Protein AF-A0A519RPZ6-F1 (afdb_monomer_lite)

Radius of gyration: 22.79 Å; chains: 1; bounding box: 56×34×61 Å

Foldseek 3Di:
DPDDVQDDDDDDDPVFADPLLVVVVCPDPVNVVQQQVQFDDDPDTGHDPVSNVPDDDDGDGPVVSVVVSVVVVVVVVVVVVVVVVVVVVVVVVVVVVVCVVVVVDDDD

Structure (mmCIF, N/CA/C/O backbone):
data_AF-A0A519RPZ6-F1
#
_entry.id   AF-A0A519RPZ6-F1
#
loop_
_atom_site.group_PDB
_atom_site.id
_atom_site.type_symbol
_atom_site.label_atom_id
_atom_site.label_alt_id
_atom_site.label_comp_id
_atom_site.label_asym_id
_atom_site.label_entity_id
_atom_site.label_seq_id
_atom_site.pdbx_PDB_ins_code
_atom_site.Cartn_x
_atom_site.Cartn_y
_atom_site.Cartn_z
_atom_site.occupancy
_atom_site.B_iso_or_equiv
_atom_site.auth_seq_id
_atom_site.auth_comp_id
_atom_site.auth_asym_id
_atom_site.auth_atom_id
_atom_site.pdbx_PDB_model_num
ATOM 1 N N . VAL A 1 1 ? 9.436 26.080 -0.755 1.00 32.38 1 VAL A N 1
ATOM 2 C CA . VAL A 1 1 ? 9.896 25.010 -1.672 1.00 32.38 1 VAL A CA 1
ATOM 3 C C . VAL A 1 1 ? 10.515 23.915 -0.816 1.00 32.38 1 VAL A C 1
ATOM 5 O O . VAL A 1 1 ? 11.570 24.149 -0.251 1.00 32.38 1 VAL A O 1
ATOM 8 N N . ILE A 1 2 ? 9.833 22.782 -0.614 1.00 32.16 2 ILE A N 1
ATOM 9 C CA . ILE A 1 2 ? 10.407 21.646 0.128 1.00 32.16 2 ILE A CA 1
ATOM 10 C C . ILE A 1 2 ? 11.117 20.765 -0.899 1.00 32.16 2 ILE A C 1
ATOM 12 O O . ILE A 1 2 ? 10.507 19.901 -1.520 1.00 32.16 2 ILE A O 1
ATOM 16 N N . THR A 1 3 ? 12.395 21.031 -1.148 1.00 37.97 3 THR A N 1
ATOM 17 C CA . THR A 1 3 ? 13.257 20.124 -1.914 1.00 37.97 3 THR A CA 1
ATOM 18 C C . THR A 1 3 ? 13.936 19.189 -0.926 1.00 37.97 3 THR A C 1
ATOM 20 O O . THR A 1 3 ? 14.987 19.523 -0.385 1.00 37.97 3 THR A O 1
ATOM 23 N N . SER A 1 4 ? 13.327 18.035 -0.652 1.00 60.56 4 SER A N 1
ATOM 24 C CA . SER A 1 4 ? 14.057 16.953 0.012 1.00 60.56 4 SER A CA 1
ATOM 25 C C . SER A 1 4 ? 14.900 16.230 -1.034 1.00 60.56 4 SER A C 1
ATOM 27 O O . SER A 1 4 ? 14.367 15.737 -2.028 1.00 60.56 4 SER A O 1
ATOM 29 N N . VAL A 1 5 ? 16.217 16.198 -0.826 1.00 68.81 5 VAL A N 1
ATOM 30 C CA . VAL A 1 5 ? 17.180 15.511 -1.707 1.00 68.81 5 VAL A CA 1
ATOM 31 C C . VAL A 1 5 ? 16.984 13.990 -1.659 1.00 68.81 5 VAL A C 1
ATOM 33 O O . VAL A 1 5 ? 17.277 13.296 -2.629 1.00 68.81 5 VAL A O 1
ATOM 36 N N . ASP A 1 6 ? 16.424 13.491 -0.556 1.00 78.75 6 ASP A N 1
ATOM 37 C CA . ASP A 1 6 ? 16.265 12.066 -0.269 1.00 78.75 6 ASP A CA 1
ATOM 38 C C . ASP A 1 6 ? 14.839 11.547 -0.573 1.00 78.75 6 ASP A C 1
ATOM 40 O O . ASP A 1 6 ? 14.508 10.409 -0.252 1.00 78.75 6 ASP A O 1
ATOM 44 N N . VAL A 1 7 ? 13.981 12.353 -1.218 1.00 82.44 7 VAL A N 1
ATOM 45 C CA . VAL A 1 7 ? 12.628 11.937 -1.632 1.00 82.44 7 VAL A CA 1
ATOM 46 C C . VAL A 1 7 ? 12.544 11.836 -3.149 1.00 82.44 7 VAL A C 1
ATOM 48 O O . VAL A 1 7 ? 12.773 12.802 -3.875 1.00 82.44 7 VAL A O 1
ATOM 51 N N . THR A 1 8 ? 12.146 10.663 -3.642 1.00 83.44 8 THR A N 1
ATOM 52 C CA . THR A 1 8 ? 11.842 10.448 -5.060 1.00 83.44 8 THR A CA 1
ATOM 53 C C . THR A 1 8 ? 10.352 10.193 -5.239 1.00 83.44 8 THR A C 1
ATOM 55 O O . THR A 1 8 ? 9.799 9.272 -4.650 1.00 83.44 8 THR A O 1
ATOM 58 N N . ILE A 1 9 ? 9.704 10.993 -6.088 1.00 86.38 9 ILE A N 1
ATOM 59 C CA . ILE A 1 9 ? 8.302 10.792 -6.467 1.00 86.38 9 ILE A CA 1
ATOM 60 C C . ILE A 1 9 ? 8.259 9.914 -7.716 1.00 86.38 9 ILE A C 1
ATOM 62 O O . ILE A 1 9 ? 8.724 10.326 -8.783 1.00 86.38 9 ILE A O 1
ATOM 66 N N . PHE A 1 10 ? 7.669 8.727 -7.594 1.00 86.06 10 PHE A N 1
ATOM 67 C CA . PHE A 1 10 ? 7.394 7.855 -8.730 1.00 86.06 10 PHE A CA 1
ATOM 68 C C . PHE A 1 10 ? 6.068 8.256 -9.391 1.00 86.06 10 PHE A C 1
ATOM 70 O O . PHE A 1 10 ? 5.042 8.376 -8.723 1.00 86.06 10 PHE A O 1
ATOM 77 N N . ARG A 1 11 ? 6.082 8.502 -10.706 1.00 88.44 11 ARG A N 1
ATOM 78 C CA . ARG A 1 11 ? 4.888 8.869 -11.488 1.00 88.44 11 ARG A CA 1
ATOM 79 C C . ARG A 1 11 ? 4.669 7.839 -12.596 1.00 88.44 11 ARG A C 1
ATOM 81 O O . ARG A 1 11 ? 5.186 8.033 -13.696 1.00 88.44 11 ARG A O 1
ATOM 88 N N . PRO A 1 12 ? 3.952 6.739 -12.315 1.00 88.50 12 PRO A N 1
ATOM 89 C CA . PRO A 1 12 ? 3.670 5.734 -13.323 1.00 88.50 12 PRO A CA 1
ATOM 90 C C . PRO A 1 12 ? 2.640 6.234 -14.335 1.00 88.50 12 PRO A C 1
ATOM 92 O O . PRO A 1 12 ? 1.794 7.085 -14.039 1.00 88.50 12 PRO A O 1
ATOM 95 N N . ARG A 1 13 ? 2.687 5.623 -15.516 1.00 89.94 13 ARG A N 1
ATOM 96 C CA . ARG A 1 13 ? 1.623 5.674 -16.513 1.00 89.94 13 ARG A CA 1
ATOM 97 C C . ARG A 1 13 ? 0.391 4.926 -15.996 1.00 89.94 13 ARG A C 1
ATOM 99 O O . ARG A 1 13 ? 0.470 3.735 -15.707 1.00 89.94 13 ARG A O 1
ATOM 106 N N . THR A 1 14 ? -0.729 5.631 -15.866 1.00 87.88 14 THR A N 1
ATOM 107 C CA . THR A 1 14 ? -1.969 5.106 -15.261 1.00 87.88 14 THR A CA 1
ATOM 108 C C . THR A 1 14 ? -2.697 4.093 -16.137 1.00 87.88 14 THR A C 1
ATOM 110 O O . THR A 1 14 ? -3.573 3.395 -15.651 1.00 87.88 14 THR A O 1
ATOM 113 N N . ASP A 1 15 ? -2.354 4.018 -17.421 1.00 89.75 15 ASP A N 1
ATOM 114 C CA . ASP A 1 15 ? -2.883 3.026 -18.356 1.00 89.75 15 ASP A CA 1
ATOM 115 C C . ASP A 1 15 ? -2.250 1.637 -18.184 1.00 89.75 15 ASP A C 1
ATOM 117 O O . ASP A 1 15 ? -2.828 0.643 -18.612 1.00 89.75 15 ASP A O 1
ATOM 121 N N . VAL A 1 16 ? -1.079 1.562 -17.545 1.00 91.69 16 VAL A N 1
ATOM 122 C CA . VAL A 1 16 ? -0.307 0.317 -17.395 1.00 91.69 16 VAL A CA 1
ATOM 123 C C . VAL A 1 16 ? -0.216 -0.129 -15.935 1.00 91.69 16 VAL A C 1
ATOM 125 O O . VAL A 1 16 ? -0.059 -1.319 -15.663 1.00 91.69 16 VAL A O 1
ATOM 128 N N . VAL A 1 17 ? -0.292 0.815 -14.991 1.00 94.19 17 VAL A N 1
ATOM 129 C CA . VAL A 1 17 ? -0.018 0.543 -13.580 1.00 94.19 17 VAL A CA 1
ATOM 130 C C . VAL A 1 17 ? -1.047 1.182 -12.655 1.00 94.19 17 VAL A C 1
ATOM 132 O O . VAL A 1 17 ? -1.269 2.396 -12.711 1.00 94.19 17 VAL A O 1
ATOM 135 N N . ASP A 1 18 ? -1.590 0.383 -11.738 1.00 94.50 18 ASP A N 1
ATOM 136 C CA . ASP A 1 18 ? -2.362 0.876 -10.599 1.00 94.50 18 ASP A CA 1
ATOM 137 C C . ASP A 1 18 ? -1.412 1.411 -9.504 1.00 94.50 18 ASP A C 1
ATOM 139 O O . ASP A 1 18 ? -0.418 0.790 -9.114 1.00 94.50 18 ASP A O 1
ATOM 143 N N . ARG A 1 19 ? -1.700 2.618 -9.004 1.00 93.00 19 ARG A N 1
ATOM 144 C CA . ARG A 1 19 ? -0.858 3.299 -8.004 1.00 93.00 19 ARG A CA 1
ATOM 145 C C . ARG A 1 19 ? -0.932 2.650 -6.623 1.00 93.00 19 ARG A C 1
ATOM 147 O O . ARG A 1 19 ? 0.070 2.645 -5.913 1.00 93.00 19 ARG A O 1
ATOM 154 N N . ARG A 1 20 ? -2.099 2.133 -6.240 1.00 94.62 20 ARG A N 1
ATOM 155 C CA . ARG A 1 20 ? -2.315 1.422 -4.975 1.00 94.62 20 ARG A CA 1
ATOM 156 C C . ARG A 1 20 ? -1.534 0.116 -4.995 1.00 94.62 20 ARG A C 1
ATOM 158 O O . ARG A 1 20 ? -0.820 -0.163 -4.040 1.00 94.62 20 ARG A O 1
ATOM 165 N N . PHE A 1 21 ? -1.554 -0.602 -6.120 1.00 95.38 21 PHE A N 1
ATOM 166 C CA . PHE A 1 21 ? -0.727 -1.795 -6.302 1.00 95.38 21 PHE A CA 1
ATOM 167 C C . PHE A 1 21 ? 0.767 -1.496 -6.092 1.00 95.38 21 PHE A C 1
ATOM 169 O O . PHE A 1 21 ? 1.432 -2.187 -5.324 1.00 95.38 21 PHE A O 1
ATOM 176 N N . LEU A 1 22 ? 1.302 -0.429 -6.698 1.00 93.25 22 LEU A N 1
ATOM 177 C CA . LEU A 1 22 ? 2.702 -0.050 -6.468 1.00 93.25 22 LEU A CA 1
ATOM 178 C C . LEU A 1 22 ? 3.000 0.330 -5.021 1.00 93.25 22 LEU A C 1
ATOM 180 O O . LEU A 1 22 ? 4.061 -0.030 -4.519 1.00 93.25 22 LEU A O 1
ATOM 184 N N . ASN A 1 23 ? 2.092 1.041 -4.351 1.00 93.06 23 ASN A N 1
ATOM 185 C CA . ASN A 1 23 ? 2.261 1.353 -2.933 1.00 93.06 23 ASN A CA 1
ATOM 186 C C . ASN A 1 23 ? 2.346 0.074 -2.092 1.00 93.06 23 ASN A C 1
ATOM 188 O O . ASN A 1 23 ? 3.212 -0.022 -1.221 1.00 93.06 23 ASN A O 1
ATOM 192 N N . GLN A 1 24 ? 1.513 -0.926 -2.392 1.00 94.06 24 GLN A N 1
ATOM 193 C CA . GLN A 1 24 ? 1.571 -2.234 -1.741 1.00 94.06 24 GLN A CA 1
ATOM 194 C C . GLN A 1 24 ? 2.914 -2.928 -2.017 1.00 94.06 24 GLN A C 1
ATOM 196 O O . GLN A 1 24 ? 3.596 -3.342 -1.081 1.00 94.06 24 GLN A O 1
ATOM 201 N N . VAL A 1 25 ? 3.377 -2.959 -3.274 1.00 93.69 25 VAL A N 1
ATOM 202 C CA . VAL A 1 25 ? 4.695 -3.516 -3.640 1.00 93.69 25 VAL A CA 1
ATOM 203 C C . VAL A 1 25 ? 5.833 -2.821 -2.889 1.00 93.69 25 VAL A C 1
ATOM 205 O O . VAL A 1 25 ? 6.699 -3.495 -2.330 1.00 93.69 25 VAL A O 1
ATOM 208 N N . PHE A 1 26 ? 5.827 -1.489 -2.831 1.00 92.75 26 PHE A N 1
ATOM 209 C CA . PHE A 1 26 ? 6.850 -0.708 -2.132 1.00 92.75 26 PHE A CA 1
ATOM 210 C C . PHE A 1 26 ? 6.823 -0.882 -0.616 1.00 92.75 26 PHE A C 1
ATOM 212 O O . PHE A 1 26 ? 7.814 -0.582 0.045 1.00 92.75 26 PHE A O 1
ATOM 219 N N . SER A 1 27 ? 5.720 -1.393 -0.077 1.00 92.44 27 SER A N 1
ATOM 220 C CA . SER A 1 27 ? 5.573 -1.7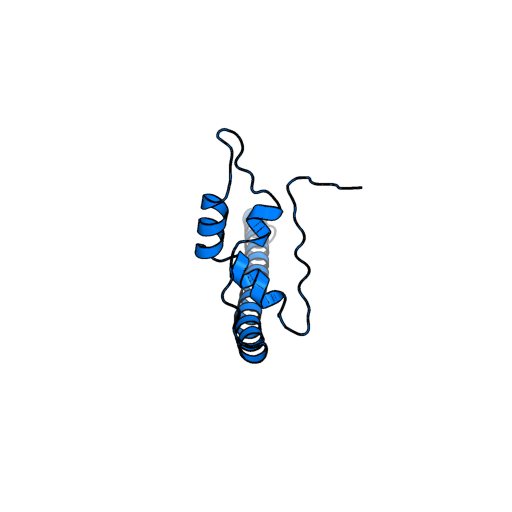12 1.341 1.00 92.44 27 SER A CA 1
ATOM 221 C C . SER A 1 27 ? 6.044 -3.134 1.672 1.00 92.44 27 SER A C 1
ATOM 223 O O . SER A 1 27 ? 6.146 -3.495 2.843 1.00 92.44 27 SER A O 1
ATOM 225 N N . THR A 1 28 ? 6.378 -3.956 0.669 1.00 93.81 28 THR A N 1
ATOM 226 C CA . THR A 1 28 ? 6.867 -5.321 0.899 1.00 93.81 28 THR A CA 1
ATOM 227 C C . THR A 1 28 ? 8.312 -5.348 1.390 1.00 93.81 28 THR A C 1
ATOM 229 O O . THR A 1 28 ? 9.175 -4.604 0.922 1.00 93.81 28 THR A O 1
ATOM 232 N N . ASN A 1 29 ? 8.624 -6.302 2.271 1.00 94.81 29 ASN A N 1
ATOM 233 C CA . ASN A 1 29 ? 9.994 -6.509 2.745 1.00 94.81 29 ASN A CA 1
ATOM 234 C C . ASN A 1 29 ? 10.969 -6.832 1.599 1.00 94.81 29 ASN A C 1
ATOM 236 O O . ASN A 1 29 ? 12.107 -6.373 1.608 1.00 94.81 29 ASN A O 1
ATOM 240 N N . SER A 1 30 ? 10.515 -7.577 0.583 1.00 92.94 30 SER A N 1
ATOM 241 C CA . SER A 1 30 ? 11.337 -7.887 -0.592 1.00 92.94 30 SER A CA 1
ATOM 242 C C . SER A 1 30 ? 11.803 -6.618 -1.302 1.00 92.94 30 SER A C 1
ATOM 244 O O . SER A 1 30 ? 12.978 -6.516 -1.642 1.00 92.94 30 SER A O 1
ATOM 246 N N . TRP A 1 31 ? 10.910 -5.643 -1.495 1.00 93.19 31 TRP A N 1
ATOM 247 C CA . TRP A 1 31 ? 11.272 -4.364 -2.096 1.00 93.19 31 TRP A CA 1
ATOM 248 C C . TRP A 1 31 ? 12.326 -3.627 -1.263 1.00 93.19 31 TRP A C 1
ATOM 250 O O . TRP A 1 31 ? 13.350 -3.201 -1.800 1.00 93.19 31 TRP A O 1
ATOM 260 N N . PHE A 1 32 ? 12.119 -3.525 0.054 1.00 91.94 32 PHE A N 1
ATOM 261 C CA . PHE A 1 32 ? 13.068 -2.855 0.946 1.00 91.94 32 PHE A CA 1
ATOM 262 C C . PHE A 1 32 ? 14.452 -3.508 0.940 1.00 91.94 32 PHE A C 1
ATOM 264 O O . PHE A 1 32 ? 15.457 -2.795 0.913 1.00 91.94 32 PHE A O 1
ATOM 271 N N . LEU A 1 33 ? 14.519 -4.841 0.926 1.00 92.56 33 LEU A N 1
ATOM 272 C CA . LEU A 1 33 ? 15.785 -5.569 0.845 1.00 92.56 33 LEU A CA 1
ATOM 273 C C . LEU A 1 33 ? 16.521 -5.258 -0.462 1.00 92.56 33 LEU A C 1
ATOM 275 O O . LEU A 1 33 ? 17.678 -4.842 -0.416 1.00 92.56 33 LEU A O 1
ATOM 279 N N . THR A 1 34 ? 15.836 -5.343 -1.605 1.00 91.81 34 THR A N 1
ATOM 280 C CA . THR A 1 34 ? 16.431 -5.033 -2.915 1.00 91.81 34 THR A CA 1
ATOM 281 C C . THR A 1 34 ? 16.918 -3.584 -3.007 1.00 91.81 34 THR A C 1
ATOM 283 O O . THR A 1 34 ? 17.998 -3.319 -3.532 1.00 91.81 34 THR A O 1
ATOM 286 N N . VAL A 1 35 ? 16.156 -2.621 -2.477 1.00 91.38 35 VAL A N 1
ATOM 287 C CA . VAL A 1 35 ? 16.583 -1.212 -2.447 1.00 91.38 35 VAL A CA 1
ATOM 288 C C . VAL A 1 35 ? 17.812 -1.031 -1.553 1.00 91.38 35 VAL A C 1
ATOM 290 O O . VAL A 1 35 ? 18.749 -0.337 -1.942 1.00 91.38 35 VAL A O 1
ATOM 293 N N . ASN A 1 36 ? 17.837 -1.664 -0.379 1.00 91.00 36 ASN A N 1
ATOM 294 C CA . ASN A 1 36 ? 18.933 -1.542 0.584 1.00 91.00 36 ASN A CA 1
ATOM 295 C C . ASN A 1 36 ? 20.248 -2.165 0.083 1.00 91.00 36 ASN A C 1
ATOM 297 O O . ASN A 1 36 ? 21.314 -1.651 0.415 1.00 91.00 36 ASN A O 1
ATOM 301 N N . GLU A 1 37 ? 20.189 -3.215 -0.739 1.00 90.44 37 GLU A N 1
ATOM 302 C CA . GLU A 1 37 ? 21.360 -3.781 -1.432 1.00 90.44 37 GLU A CA 1
ATOM 303 C C . GLU A 1 37 ? 21.961 -2.812 -2.461 1.00 90.44 37 GLU A C 1
ATOM 305 O O . GLU A 1 37 ? 23.168 -2.803 -2.690 1.00 90.44 37 GLU A O 1
ATOM 310 N N . MET A 1 38 ? 21.123 -1.961 -3.054 1.00 88.00 38 MET A N 1
ATOM 311 C CA . MET A 1 38 ? 21.517 -0.975 -4.065 1.00 88.00 38 MET A CA 1
ATOM 312 C C . MET A 1 38 ? 21.897 0.387 -3.460 1.00 88.00 38 MET A C 1
ATOM 314 O O . MET A 1 38 ? 22.295 1.305 -4.189 1.00 88.00 38 MET A O 1
ATOM 318 N N . CYS A 1 39 ? 21.772 0.542 -2.139 1.00 90.00 39 CYS A N 1
ATOM 319 C CA . CYS A 1 39 ? 22.213 1.727 -1.416 1.00 90.00 39 CYS A CA 1
ATOM 320 C C . CYS A 1 39 ? 23.742 1.758 -1.290 1.00 90.00 39 CYS A C 1
ATOM 322 O O . CYS A 1 39 ? 24.377 0.774 -0.923 1.00 90.00 39 CYS A O 1
ATOM 324 N N . GLY A 1 40 ? 24.330 2.930 -1.522 1.00 84.31 40 GLY A N 1
ATOM 325 C CA . GLY A 1 40 ? 25.743 3.201 -1.264 1.00 84.31 40 GLY A CA 1
ATOM 326 C C . GLY A 1 40 ? 25.947 4.054 -0.011 1.00 84.31 40 GLY A C 1
ATOM 327 O O . GLY A 1 40 ? 25.026 4.729 0.451 1.00 84.31 40 GLY A O 1
ATOM 328 N N . GLY A 1 41 ? 27.177 4.065 0.503 1.00 82.19 41 GLY A N 1
ATOM 329 C CA . GLY A 1 41 ? 27.582 4.862 1.665 1.00 82.19 41 GLY A CA 1
ATOM 330 C C . GLY A 1 41 ? 27.661 4.053 2.962 1.00 82.19 41 GLY A C 1
ATOM 331 O O . GLY A 1 41 ? 26.915 3.101 3.171 1.00 82.19 41 GLY A O 1
ATOM 332 N N . THR A 1 42 ? 28.599 4.432 3.832 1.00 74.81 42 THR A N 1
ATOM 333 C CA . THR A 1 42 ? 28.879 3.746 5.104 1.00 74.81 42 THR A CA 1
ATOM 334 C C . THR A 1 42 ? 28.112 4.373 6.269 1.00 74.81 42 THR A C 1
ATOM 336 O O . THR A 1 42 ? 27.398 3.672 6.976 1.00 74.81 42 THR A O 1
ATOM 339 N N . THR A 1 43 ? 28.208 5.695 6.442 1.00 81.00 43 THR A N 1
ATOM 340 C CA . THR A 1 43 ? 27.542 6.434 7.535 1.00 81.00 43 THR A CA 1
ATOM 341 C C . THR A 1 43 ? 26.090 6.792 7.211 1.00 81.00 43 THR A C 1
ATOM 343 O O . THR A 1 43 ? 25.216 6.666 8.061 1.00 81.00 43 THR A O 1
ATOM 346 N N . HIS A 1 44 ? 25.813 7.201 5.969 1.00 78.62 44 HIS A N 1
ATOM 347 C CA . HIS A 1 44 ? 24.461 7.485 5.482 1.00 78.62 44 HIS A CA 1
ATOM 348 C C . HIS A 1 44 ? 24.208 6.691 4.206 1.00 78.62 44 HIS A C 1
ATOM 350 O O . HIS A 1 44 ? 24.725 7.039 3.143 1.00 78.62 44 HIS A O 1
ATOM 356 N N . LYS A 1 45 ? 23.413 5.625 4.319 1.00 85.12 45 LYS A N 1
ATOM 357 C CA . LYS A 1 45 ? 22.988 4.835 3.164 1.00 85.12 45 LYS A CA 1
ATOM 358 C C . LYS A 1 45 ? 22.044 5.656 2.292 1.00 85.12 45 LYS A C 1
ATOM 360 O O . LYS A 1 45 ? 21.007 6.113 2.766 1.00 85.12 45 LYS A O 1
ATOM 365 N N . ARG A 1 46 ? 22.397 5.827 1.019 1.00 87.94 46 ARG A N 1
ATOM 366 C CA . ARG A 1 46 ? 21.580 6.521 0.016 1.00 87.94 46 A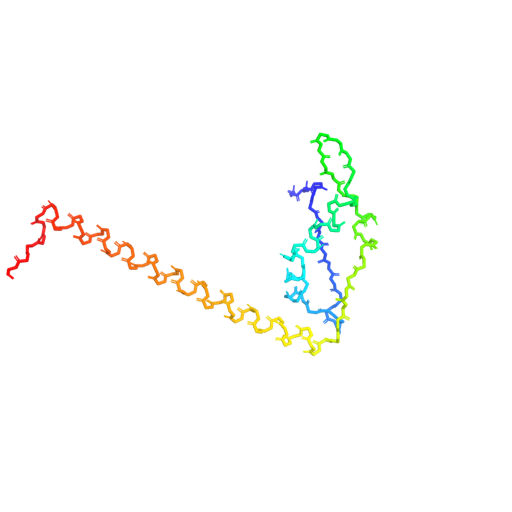RG A CA 1
ATOM 367 C C . ARG A 1 46 ? 21.534 5.730 -1.282 1.00 87.94 46 ARG A C 1
ATOM 369 O O . ARG A 1 46 ? 22.536 5.153 -1.701 1.00 87.94 46 ARG A O 1
ATOM 376 N N . ILE A 1 47 ? 20.392 5.772 -1.958 1.00 88.88 47 ILE A N 1
ATOM 377 C CA . ILE A 1 47 ? 20.239 5.253 -3.317 1.00 88.88 47 ILE A CA 1
ATOM 378 C C . ILE A 1 47 ? 20.147 6.415 -4.307 1.00 88.88 47 ILE A C 1
ATOM 380 O O . ILE A 1 47 ? 19.424 7.386 -4.093 1.00 88.88 47 ILE A O 1
ATOM 384 N N . SER A 1 48 ? 20.896 6.336 -5.408 1.00 88.19 48 SER A N 1
ATOM 385 C CA . SER A 1 48 ? 20.782 7.325 -6.484 1.00 88.19 48 SER A CA 1
ATOM 386 C C . SER A 1 48 ? 19.510 7.087 -7.302 1.00 88.19 48 SER A C 1
ATOM 388 O O . SER A 1 48 ? 19.084 5.947 -7.486 1.00 88.19 48 SER A O 1
ATOM 390 N N . ARG A 1 49 ? 18.938 8.147 -7.887 1.00 86.56 49 ARG A N 1
ATOM 391 C CA . ARG A 1 49 ? 17.759 8.032 -8.770 1.00 86.56 49 ARG A CA 1
ATOM 392 C C . ARG A 1 49 ? 17.984 7.060 -9.934 1.00 86.56 49 ARG A C 1
ATOM 394 O O . ARG A 1 49 ? 17.069 6.335 -10.311 1.00 86.56 49 ARG A O 1
ATOM 401 N N . GLY A 1 50 ? 19.202 7.027 -10.479 1.00 87.56 50 GLY A N 1
ATOM 402 C CA . GLY A 1 50 ? 19.575 6.108 -11.556 1.00 87.56 50 GLY A CA 1
ATOM 403 C C . GLY A 1 50 ? 19.638 4.648 -11.103 1.00 87.56 50 GLY A C 1
ATOM 404 O O . GLY A 1 50 ? 19.214 3.770 -11.843 1.00 87.56 50 GLY A O 1
ATOM 405 N N . ALA A 1 51 ? 20.127 4.378 -9.888 1.00 88.94 51 ALA A N 1
ATOM 406 C CA . ALA A 1 51 ? 20.111 3.029 -9.323 1.00 88.94 51 ALA A CA 1
ATOM 407 C C . ALA A 1 51 ? 18.683 2.575 -8.991 1.00 88.94 51 ALA A C 1
ATOM 409 O O . ALA A 1 51 ? 18.301 1.475 -9.381 1.00 88.94 51 ALA A O 1
ATOM 410 N N . LEU A 1 52 ? 17.884 3.446 -8.367 1.00 89.69 52 LEU A N 1
ATOM 411 C CA . LEU A 1 52 ? 16.484 3.174 -8.037 1.00 89.69 52 LEU A CA 1
ATOM 412 C C . LEU A 1 52 ? 15.654 2.852 -9.292 1.00 89.69 52 LEU A C 1
ATOM 414 O O . LEU A 1 52 ? 14.895 1.892 -9.296 1.00 89.69 52 LEU A O 1
ATOM 418 N N . GLY A 1 53 ? 15.852 3.596 -10.386 1.00 88.69 53 GLY A N 1
ATOM 419 C CA . GLY A 1 53 ? 15.163 3.357 -11.661 1.00 88.69 53 GLY A CA 1
ATOM 420 C C . GLY A 1 53 ? 15.584 2.085 -12.410 1.00 88.69 53 GLY A C 1
ATOM 421 O O . GLY A 1 53 ? 14.934 1.725 -13.387 1.00 88.69 53 GLY A O 1
ATOM 422 N N . ARG A 1 54 ? 16.658 1.403 -11.985 1.00 90.56 54 ARG A N 1
ATOM 423 C CA . ARG A 1 54 ? 17.092 0.115 -12.559 1.00 90.56 54 ARG A CA 1
ATOM 424 C C . ARG A 1 54 ? 16.509 -1.096 -11.837 1.00 90.56 54 ARG A C 1
ATOM 426 O O . ARG A 1 54 ? 16.658 -2.211 -12.338 1.00 90.56 54 ARG A O 1
ATOM 433 N N . ILE A 1 55 ? 15.878 -0.899 -10.681 1.00 90.38 55 ILE A N 1
ATOM 434 C CA . ILE A 1 55 ? 15.245 -1.990 -9.946 1.00 90.38 55 ILE A CA 1
ATOM 435 C C . ILE A 1 55 ? 14.041 -2.471 -10.754 1.00 90.38 55 ILE A C 1
ATOM 437 O O . ILE A 1 55 ? 13.152 -1.693 -11.101 1.00 90.38 55 ILE A O 1
ATOM 441 N N . LYS A 1 56 ? 14.034 -3.763 -11.081 1.00 90.50 56 LYS A N 1
ATOM 442 C CA . LYS A 1 56 ? 12.929 -4.396 -11.800 1.00 90.50 56 LYS A CA 1
ATOM 443 C C . LYS A 1 56 ? 11.850 -4.805 -10.807 1.00 90.50 56 LYS A C 1
ATOM 445 O O . LYS A 1 56 ? 12.156 -5.331 -9.742 1.00 90.50 56 LYS A O 1
ATOM 450 N N . ILE A 1 57 ? 10.601 -4.589 -11.191 1.00 88.94 57 ILE A N 1
ATOM 451 C CA . ILE A 1 57 ? 9.421 -4.962 -10.414 1.00 88.94 57 ILE A CA 1
ATOM 452 C C . ILE A 1 57 ? 8.608 -5.931 -11.265 1.00 88.94 57 ILE A C 1
ATOM 454 O O . ILE A 1 57 ? 8.473 -5.723 -12.474 1.00 88.94 57 ILE A O 1
ATOM 458 N N . LEU A 1 58 ? 8.079 -6.986 -10.647 1.00 91.00 58 LEU A N 1
ATOM 459 C CA . LEU A 1 58 ? 7.105 -7.848 -11.302 1.00 91.00 58 LEU A CA 1
ATOM 460 C C . LEU A 1 58 ? 5.786 -7.084 -11.416 1.00 91.00 58 LEU A C 1
ATOM 462 O O . LEU A 1 58 ? 5.195 -6.705 -10.407 1.00 91.00 58 LEU A O 1
ATOM 466 N N . LEU A 1 59 ? 5.349 -6.850 -12.648 1.00 92.62 59 LEU A N 1
ATOM 467 C CA . LEU A 1 59 ? 4.142 -6.093 -12.933 1.00 92.62 59 LEU A CA 1
ATOM 468 C C . LEU A 1 59 ? 3.137 -7.005 -13.656 1.00 92.62 59 LEU A C 1
ATOM 470 O O . LEU A 1 59 ? 3.324 -7.259 -14.848 1.00 92.62 59 LEU A O 1
ATOM 474 N N . PRO A 1 60 ? 2.118 -7.529 -12.949 1.00 94.44 60 PRO A N 1
ATOM 475 C CA . PRO A 1 60 ? 1.066 -8.330 -13.567 1.00 94.44 60 PRO A CA 1
ATOM 476 C C . PRO A 1 60 ? 0.157 -7.461 -14.450 1.00 94.44 60 PRO A C 1
ATOM 478 O O . PRO A 1 60 ? 0.357 -6.249 -14.566 1.00 94.44 60 PRO A O 1
ATOM 481 N N . ASP A 1 61 ? -0.847 -8.056 -15.096 1.00 95.88 61 ASP A N 1
ATOM 482 C CA . ASP A 1 61 ? -1.788 -7.278 -15.904 1.00 95.88 61 ASP A CA 1
ATOM 483 C C . ASP A 1 61 ? -2.589 -6.276 -15.047 1.00 95.88 61 ASP A C 1
ATOM 485 O O . ASP A 1 61 ? -2.735 -6.434 -13.833 1.00 95.88 61 ASP A O 1
ATOM 489 N N . ILE A 1 62 ? -3.124 -5.224 -15.673 1.00 95.25 62 ILE A N 1
ATOM 490 C CA . ILE A 1 62 ? -3.829 -4.158 -14.945 1.00 95.25 62 ILE A CA 1
ATOM 491 C C . ILE A 1 62 ? -5.072 -4.657 -14.187 1.00 95.25 62 ILE A C 1
ATOM 493 O O . ILE A 1 62 ? -5.422 -4.108 -13.146 1.00 95.25 62 ILE A O 1
ATOM 497 N N . LYS A 1 63 ? -5.744 -5.710 -14.667 1.00 95.88 63 LYS A N 1
ATOM 498 C CA . LYS A 1 63 ? -6.920 -6.281 -13.996 1.00 95.88 63 LYS A CA 1
ATOM 499 C C . LYS A 1 63 ? -6.512 -7.024 -12.730 1.00 95.88 63 LYS A C 1
ATOM 501 O O . LYS A 1 63 ? -7.203 -6.915 -11.721 1.00 95.88 63 LYS A O 1
ATOM 506 N N . GLU A 1 64 ? -5.420 -7.776 -12.777 1.00 96.31 64 GLU A N 1
ATOM 507 C CA . GLU A 1 64 ? -4.854 -8.462 -11.618 1.00 96.31 64 GLU A CA 1
ATOM 508 C C . GLU A 1 64 ? -4.326 -7.457 -10.590 1.00 96.31 64 GLU A C 1
ATOM 510 O O . GLU A 1 64 ? -4.657 -7.572 -9.411 1.00 96.31 64 GLU A O 1
ATOM 515 N N . GLN A 1 65 ? -3.609 -6.419 -11.038 1.00 96.62 65 GLN A N 1
ATOM 516 C CA . GLN A 1 65 ? -3.166 -5.323 -10.170 1.00 96.62 65 GLN A CA 1
ATOM 517 C C . GLN A 1 65 ? -4.341 -4.689 -9.416 1.00 96.62 65 GLN A C 1
ATOM 519 O O . GLN A 1 65 ? -4.264 -4.540 -8.198 1.00 96.62 65 GLN A O 1
ATOM 524 N N . ASN A 1 66 ? -5.430 -4.360 -10.123 1.00 96.44 66 ASN A N 1
ATOM 525 C CA . ASN A 1 66 ? -6.621 -3.765 -9.517 1.00 96.44 66 ASN A CA 1
ATOM 526 C C . ASN A 1 66 ? -7.250 -4.698 -8.482 1.00 96.44 66 ASN A C 1
ATOM 528 O O . ASN A 1 66 ? -7.510 -4.265 -7.371 1.00 96.44 66 ASN A O 1
ATOM 532 N N . LYS A 1 67 ? -7.422 -5.988 -8.799 1.00 97.50 67 LYS A N 1
ATOM 533 C CA . LYS A 1 67 ? -7.991 -6.961 -7.851 1.00 97.50 67 LYS A CA 1
ATOM 534 C C . LYS A 1 67 ? -7.172 -7.078 -6.570 1.00 97.50 67 LYS A C 1
ATOM 536 O O . LYS A 1 67 ? -7.742 -7.114 -5.486 1.00 97.50 67 LYS A O 1
ATOM 541 N N . ILE A 1 68 ? -5.847 -7.152 -6.693 1.00 96.06 68 ILE A N 1
ATOM 542 C CA . ILE A 1 68 ? -4.949 -7.204 -5.534 1.00 96.06 68 ILE A CA 1
ATOM 543 C C . ILE A 1 68 ? -5.065 -5.907 -4.731 1.00 96.06 68 ILE A C 1
ATOM 545 O O . ILE A 1 68 ? -5.197 -5.946 -3.511 1.00 96.06 68 ILE A O 1
ATOM 549 N N . ALA A 1 69 ? -5.026 -4.763 -5.417 1.00 96.31 69 ALA A N 1
ATOM 550 C CA . ALA A 1 69 ? -5.119 -3.457 -4.787 1.00 96.31 69 ALA A CA 1
ATOM 551 C C . ALA A 1 69 ? -6.446 -3.255 -4.052 1.00 96.31 69 ALA A C 1
ATOM 553 O O . ALA A 1 69 ? -6.421 -2.746 -2.938 1.00 96.31 69 ALA A O 1
ATOM 554 N N . ASP A 1 70 ? -7.569 -3.648 -4.649 1.00 97.38 70 ASP A N 1
ATOM 555 C CA . ASP A 1 70 ? -8.901 -3.511 -4.060 1.00 97.38 70 ASP A CA 1
ATOM 556 C C . ASP A 1 70 ? -8.989 -4.331 -2.767 1.00 97.38 70 ASP A C 1
ATOM 558 O O . ASP A 1 70 ? -9.227 -3.765 -1.709 1.00 97.38 70 ASP A O 1
ATOM 562 N N . ILE A 1 71 ? -8.637 -5.623 -2.812 1.00 97.31 71 ILE A N 1
ATOM 563 C CA . ILE A 1 71 ? -8.681 -6.505 -1.632 1.00 97.31 71 ILE A CA 1
ATOM 564 C C . ILE A 1 71 ? -7.827 -5.960 -0.480 1.00 97.31 71 ILE A C 1
ATOM 566 O O . ILE A 1 71 ? -8.261 -5.969 0.669 1.00 97.31 71 ILE A O 1
ATOM 570 N N . LEU A 1 72 ? -6.603 -5.509 -0.766 1.00 96.38 72 LEU A N 1
ATOM 571 C CA . LEU A 1 72 ? -5.719 -4.985 0.276 1.00 96.38 72 LEU A CA 1
ATOM 572 C C . LEU A 1 72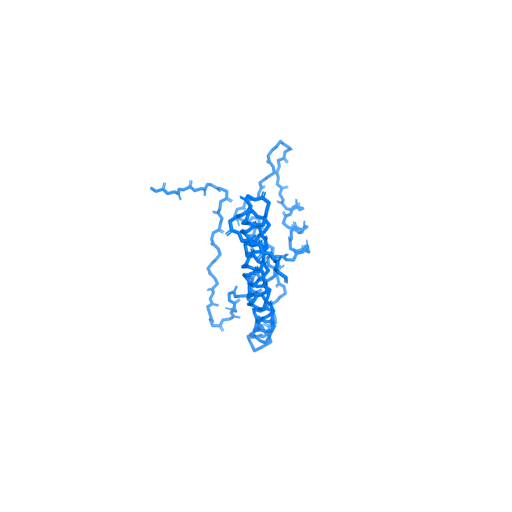 ? -6.185 -3.619 0.796 1.00 96.38 72 LEU A C 1
ATOM 574 O O . LEU A 1 72 ? -6.049 -3.353 1.985 1.00 96.38 72 LEU A O 1
ATOM 578 N N . SER A 1 73 ? -6.753 -2.774 -0.071 1.00 96.12 73 SER A N 1
ATOM 579 C CA . S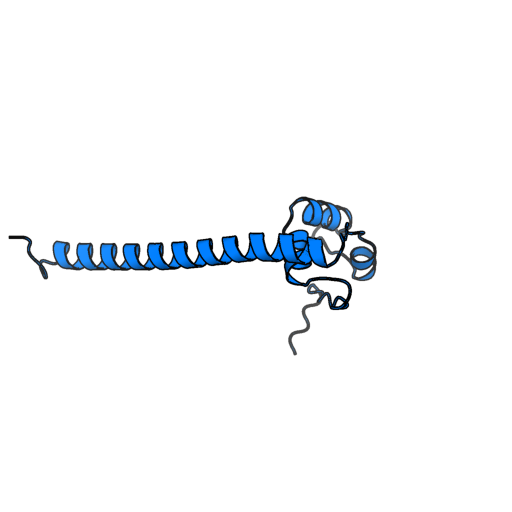ER A 1 73 ? -7.286 -1.469 0.342 1.00 96.12 73 SER A CA 1
ATOM 580 C C . SER A 1 73 ? -8.517 -1.634 1.232 1.00 96.12 73 SER A C 1
ATOM 582 O O . SER A 1 73 ? -8.615 -0.948 2.242 1.00 96.12 73 SER A O 1
ATOM 584 N N . ASP A 1 74 ? -9.403 -2.580 0.911 1.00 97.19 74 ASP A N 1
ATOM 585 C CA . ASP A 1 74 ? -10.574 -2.900 1.735 1.00 97.19 74 ASP A CA 1
ATOM 586 C 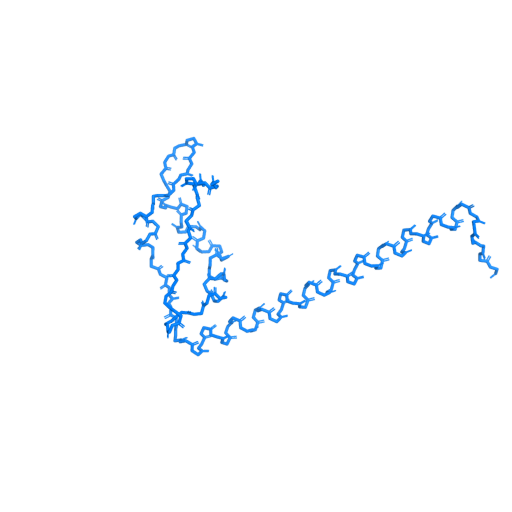C . ASP A 1 74 ? -10.142 -3.338 3.148 1.00 97.19 74 ASP A C 1
ATOM 588 O O . ASP A 1 74 ? -10.684 -2.879 4.152 1.00 97.19 74 ASP A O 1
ATOM 592 N N . MET A 1 75 ? -9.096 -4.168 3.249 1.00 96.88 75 MET A N 1
ATOM 593 C CA . MET A 1 75 ? -8.531 -4.570 4.545 1.00 96.88 75 MET A CA 1
ATOM 594 C C . MET A 1 75 ? -7.924 -3.390 5.315 1.00 96.88 75 MET A C 1
ATOM 596 O O . MET A 1 75 ? -8.071 -3.311 6.537 1.00 96.88 75 MET A O 1
ATOM 600 N N . ASP A 1 76 ? -7.236 -2.479 4.625 1.00 96.31 76 ASP A N 1
ATOM 601 C CA . ASP A 1 76 ? -6.683 -1.271 5.242 1.00 96.31 76 ASP A CA 1
ATOM 602 C C . ASP A 1 76 ? -7.806 -0.366 5.788 1.00 96.31 76 ASP A C 1
ATOM 604 O O . ASP A 1 76 ? -7.690 0.163 6.899 1.00 96.31 76 ASP A O 1
ATOM 608 N N . GLU A 1 77 ? -8.916 -0.225 5.058 1.00 96.81 77 GLU A N 1
ATOM 609 C CA . GLU A 1 77 ? -10.100 0.520 5.503 1.00 96.81 77 GLU A CA 1
ATOM 610 C C . GLU A 1 77 ? -10.730 -0.100 6.759 1.00 96.81 77 GLU A C 1
ATOM 612 O O . GLU A 1 77 ? -10.985 0.616 7.736 1.00 96.81 77 GLU A O 1
ATOM 617 N N . ASP A 1 78 ? -10.883 -1.425 6.790 1.00 98.00 78 ASP A N 1
ATOM 618 C CA . ASP A 1 78 ? -11.380 -2.156 7.960 1.00 98.00 78 ASP A CA 1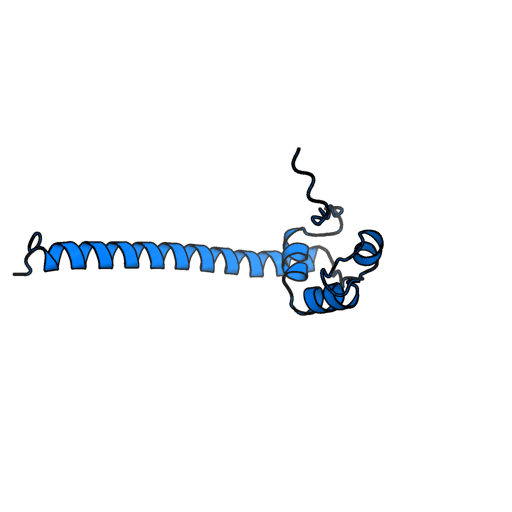
ATOM 619 C C . ASP A 1 78 ? -10.484 -1.939 9.191 1.00 98.00 78 ASP A C 1
ATOM 621 O O . ASP A 1 78 ? -10.967 -1.690 10.303 1.00 98.00 78 ASP A O 1
ATOM 625 N N . ILE A 1 79 ? -9.159 -1.986 9.012 1.00 97.69 79 ILE A N 1
ATOM 626 C CA . ILE A 1 79 ? -8.189 -1.735 10.088 1.00 97.69 79 ILE A CA 1
ATOM 627 C C . ILE A 1 79 ? -8.334 -0.307 10.624 1.00 97.69 79 ILE A C 1
ATOM 629 O O . ILE A 1 79 ? -8.307 -0.093 11.843 1.00 97.69 79 ILE A O 1
ATOM 633 N N . VAL A 1 80 ? -8.485 0.684 9.744 1.00 97.94 80 VAL A N 1
ATOM 634 C CA . VAL A 1 80 ? -8.682 2.085 10.145 1.00 97.94 80 VAL A CA 1
ATOM 635 C C . VAL A 1 80 ? -9.980 2.242 10.936 1.00 97.94 80 VAL A C 1
ATOM 637 O O . VAL A 1 80 ? -9.981 2.872 12.001 1.00 97.94 80 VAL A O 1
ATOM 640 N N . GLU A 1 81 ? -11.073 1.634 10.475 1.00 98.12 81 GLU A N 1
ATOM 641 C CA . GLU A 1 81 ? -12.363 1.701 11.161 1.00 98.12 81 GLU A CA 1
ATOM 642 C C . GLU A 1 81 ? -12.299 1.048 12.554 1.00 98.12 81 GLU A C 1
ATOM 644 O O . GLU A 1 81 ? -12.764 1.623 13.548 1.00 98.12 81 GLU A O 1
ATOM 649 N N . LEU A 1 82 ? -11.674 -0.127 12.657 1.00 98.19 82 LEU A N 1
ATOM 650 C CA . LEU A 1 82 ? -11.497 -0.841 13.921 1.00 98.19 82 LEU A CA 1
ATOM 651 C C . LEU A 1 82 ? -10.650 -0.048 14.918 1.00 98.19 82 LEU A C 1
ATOM 653 O O . LEU A 1 82 ? -11.021 0.042 16.092 1.00 98.19 82 LEU A O 1
ATOM 657 N N . ASN A 1 83 ? -9.559 0.574 14.468 1.00 98.12 83 ASN A N 1
ATOM 658 C CA . ASN A 1 83 ? -8.736 1.431 15.323 1.00 98.12 83 ASN A CA 1
ATOM 659 C C . ASN A 1 83 ? -9.522 2.650 15.825 1.00 98.12 83 ASN A C 1
ATOM 661 O O . ASN A 1 83 ? -9.477 2.965 17.014 1.00 98.12 83 ASN A O 1
ATOM 665 N N . CYS A 1 84 ? -10.330 3.278 14.966 1.00 97.56 84 CYS A N 1
ATOM 666 C CA . CYS A 1 84 ? -11.197 4.384 15.372 1.00 97.56 84 CYS A CA 1
ATOM 667 C C . CYS A 1 84 ? -12.208 3.956 16.454 1.00 97.56 84 CYS A C 1
ATOM 669 O O . CYS A 1 84 ? -12.377 4.636 17.474 1.00 97.56 84 CYS A O 1
ATOM 671 N N . LYS A 1 85 ? -12.854 2.794 16.275 1.00 97.69 85 LYS A N 1
ATOM 672 C CA . LYS A 1 85 ? -13.770 2.214 17.273 1.00 97.69 85 LYS A CA 1
ATOM 673 C C . LYS A 1 85 ? -13.042 1.910 18.585 1.00 97.69 85 LYS A C 1
ATOM 675 O O . LYS A 1 85 ? -13.560 2.238 19.656 1.00 97.69 85 LYS A O 1
ATOM 680 N N . LEU A 1 86 ? -11.844 1.331 18.514 1.00 97.69 86 LEU A N 1
ATOM 681 C CA . LEU A 1 86 ? -11.016 1.013 19.677 1.00 97.69 86 LEU A CA 1
ATOM 682 C C . LEU A 1 86 ? -10.672 2.269 20.484 1.00 97.69 86 LEU A C 1
ATOM 684 O O . LEU A 1 86 ? -10.854 2.285 21.704 1.00 97.69 86 LEU A O 1
ATOM 688 N N . ASP A 1 87 ? -10.234 3.331 19.816 1.00 97.50 87 ASP A N 1
ATOM 689 C CA . ASP A 1 87 ? -9.876 4.588 20.470 1.00 97.50 87 ASP A CA 1
ATOM 690 C C . ASP A 1 87 ? -11.096 5.274 21.089 1.00 97.50 87 ASP A C 1
ATOM 692 O O . ASP A 1 87 ? -11.035 5.753 22.225 1.00 97.50 87 ASP A O 1
ATOM 696 N N . LYS A 1 88 ? -12.254 5.229 20.418 1.00 96.50 88 LYS A N 1
ATOM 697 C CA . LYS A 1 88 ? -13.518 5.712 20.990 1.00 96.50 88 LYS A CA 1
ATOM 698 C C . LYS A 1 88 ? -13.873 4.970 22.281 1.00 96.50 88 LYS A C 1
ATOM 700 O O . LYS A 1 88 ? -14.209 5.605 23.282 1.00 96.50 88 LYS A O 1
ATOM 705 N N . VAL A 1 89 ? -13.777 3.641 22.283 1.00 96.69 89 VAL A N 1
ATOM 706 C CA . VAL A 1 89 ? -14.064 2.819 23.470 1.00 96.69 89 VAL A CA 1
ATOM 707 C C . VAL A 1 89 ? -13.059 3.096 24.591 1.00 96.69 89 VAL A C 1
ATOM 709 O O . VAL A 1 89 ? -13.461 3.225 25.749 1.00 96.69 89 VAL A O 1
ATOM 712 N N . ARG A 1 90 ? -11.767 3.252 24.275 1.00 96.06 90 ARG A N 1
ATOM 713 C CA . ARG A 1 90 ? -10.730 3.623 25.253 1.00 96.06 90 ARG A CA 1
ATOM 714 C C . ARG A 1 90 ? -11.013 4.974 25.904 1.00 96.06 90 ARG A C 1
ATOM 716 O O . ARG A 1 90 ? -10.955 5.069 27.129 1.00 96.06 90 ARG A O 1
ATOM 723 N N . ASN A 1 91 ? -11.395 5.973 25.113 1.00 94.19 91 ASN A N 1
ATOM 724 C CA . ASN A 1 91 ? -11.742 7.302 25.612 1.00 94.19 91 ASN A CA 1
ATOM 725 C C . ASN A 1 91 ? -12.966 7.263 26.536 1.00 94.19 91 ASN A C 1
ATOM 727 O O . ASN A 1 91 ? -12.945 7.859 27.614 1.00 94.19 91 ASN A O 1
ATOM 731 N N . ILE A 1 92 ? -14.008 6.510 26.166 1.00 93.56 92 ILE A N 1
ATOM 732 C CA . ILE A 1 92 ? -15.194 6.323 27.017 1.00 93.56 92 ILE A CA 1
ATOM 733 C C . ILE A 1 92 ? -14.806 5.636 28.327 1.00 93.56 92 ILE A C 1
ATOM 735 O O . ILE A 1 92 ? -15.167 6.124 29.397 1.00 93.56 92 ILE A O 1
ATOM 739 N N . LYS A 1 93 ? -14.033 4.545 28.265 1.00 93.00 93 LYS A N 1
ATOM 740 C CA . LYS A 1 93 ? -13.551 3.832 29.455 1.00 93.00 93 LYS A CA 1
ATOM 741 C C . LYS A 1 93 ? -12.779 4.771 30.382 1.00 93.00 93 LYS A C 1
ATOM 743 O O . LYS A 1 93 ? -13.033 4.782 31.583 1.00 93.00 93 LYS A O 1
ATOM 748 N N . GLN A 1 94 ? -11.862 5.568 29.838 1.00 92.94 94 GLN A N 1
ATOM 749 C CA . GLN A 1 94 ? -11.067 6.511 30.620 1.00 92.94 94 GLN A CA 1
ATOM 750 C C . GLN A 1 94 ? -11.946 7.577 31.289 1.00 92.94 94 GLN A C 1
ATOM 752 O O . GLN A 1 94 ? -11.805 7.822 32.487 1.00 92.94 94 GLN A O 1
ATOM 757 N N . ALA A 1 95 ? -12.889 8.164 30.549 1.00 91.00 95 ALA A N 1
ATOM 758 C CA . ALA A 1 95 ? -13.819 9.153 31.086 1.00 91.00 95 ALA A CA 1
ATOM 759 C C . ALA A 1 95 ? -14.739 8.562 32.170 1.00 91.00 95 ALA A C 1
ATOM 761 O O . ALA A 1 95 ? -14.951 9.187 33.210 1.00 91.00 95 ALA A O 1
ATOM 762 N N . MET A 1 96 ? -15.252 7.345 31.966 1.00 90.44 96 MET A N 1
ATOM 763 C CA . MET A 1 96 ? -16.079 6.641 32.950 1.00 90.44 96 MET A CA 1
ATOM 764 C C . MET A 1 96 ? -15.303 6.348 34.234 1.00 90.44 96 MET A C 1
ATOM 766 O O . MET A 1 96 ? -15.787 6.685 35.313 1.00 90.44 96 MET A O 1
ATOM 770 N N . SER A 1 97 ? -14.085 5.806 34.134 1.00 89.00 97 SER A N 1
ATOM 771 C CA . SER A 1 97 ? -13.219 5.587 35.298 1.00 89.00 97 SER A CA 1
ATOM 772 C C . SER A 1 97 ? -12.967 6.886 36.061 1.00 89.00 97 SER A C 1
ATOM 774 O O . SER A 1 97 ? -13.091 6.906 37.283 1.00 89.00 97 SER A O 1
ATOM 776 N N . GLN A 1 98 ? -12.689 7.990 35.357 1.00 86.75 98 GLN A N 1
ATOM 777 C CA . GLN A 1 98 ? -12.507 9.297 35.991 1.00 86.75 98 GLN A CA 1
ATOM 778 C C . GLN A 1 98 ? -13.773 9.744 36.735 1.00 86.75 98 GLN A C 1
ATOM 780 O O . GLN A 1 98 ? -13.692 10.205 37.873 1.00 86.75 98 GLN A O 1
ATOM 785 N N . ASN A 1 99 ? -14.951 9.596 36.127 1.00 85.88 99 ASN A N 1
ATOM 786 C CA . ASN A 1 99 ? -16.221 10.007 36.729 1.00 85.88 99 ASN A CA 1
ATOM 787 C C . ASN A 1 99 ? -16.618 9.148 37.942 1.00 85.88 99 ASN A C 1
ATOM 789 O O . ASN A 1 99 ? -17.186 9.683 38.893 1.00 85.88 99 ASN A O 1
ATOM 793 N N . LEU A 1 100 ? -16.290 7.852 37.931 1.00 86.12 100 LEU A N 1
ATOM 794 C CA . LEU A 1 100 ? -16.516 6.937 39.054 1.00 86.12 100 LEU A CA 1
ATOM 795 C C . LEU A 1 100 ? -15.553 7.220 40.215 1.00 86.12 100 LEU A C 1
ATOM 797 O O . LEU A 1 100 ? -15.991 7.378 41.351 1.00 86.12 100 LEU A O 1
ATOM 801 N N . LEU A 1 101 ? -14.251 7.351 39.934 1.00 85.69 101 LEU A N 1
ATOM 802 C CA . LEU A 1 101 ? -13.223 7.599 40.957 1.00 85.69 101 LEU A CA 1
ATOM 803 C C . LEU A 1 101 ? -13.348 8.985 41.600 1.00 85.69 101 LEU A C 1
ATOM 805 O O . LEU A 1 101 ? -13.035 9.152 42.774 1.00 85.69 101 LEU A O 1
ATOM 809 N N . THR A 1 102 ? -13.831 9.980 40.851 1.00 86.06 102 THR A N 1
ATOM 810 C CA . THR A 1 102 ? -14.124 11.321 41.388 1.00 86.06 102 THR A CA 1
ATOM 811 C C . THR A 1 102 ? -15.503 11.418 42.046 1.00 86.06 102 THR A C 1
ATOM 813 O O . THR A 1 102 ? -15.868 12.484 42.538 1.00 86.06 102 THR A O 1
ATOM 816 N N . GLY A 1 103 ? -16.285 10.331 42.060 1.00 75.62 103 GLY A N 1
ATOM 817 C CA . GLY A 1 103 ? -17.609 10.280 42.682 1.00 75.62 103 GLY A CA 1
ATOM 818 C C . GLY A 1 103 ? -18.673 11.144 41.997 1.00 75.62 103 GLY A C 1
ATOM 819 O O . GLY A 1 103 ? -19.743 11.335 42.575 1.00 75.62 103 GLY A O 1
ATOM 820 N N . LYS A 1 104 ? -18.400 11.653 40.785 1.00 78.19 104 LYS A N 1
ATOM 821 C CA . LYS A 1 104 ? -19.363 12.406 39.960 1.00 78.19 104 LYS A CA 1
ATOM 822 C C . LYS A 1 104 ? -20.534 11.535 39.513 1.00 78.19 104 LYS A C 1
ATOM 824 O O . LYS A 1 104 ? -21.641 12.035 39.354 1.00 78.19 104 LYS A O 1
ATOM 829 N N . ILE A 1 105 ? -20.281 10.245 39.303 1.00 74.75 105 ILE A N 1
ATOM 830 C CA . ILE A 1 105 ? -21.295 9.229 39.021 1.00 74.75 105 ILE A CA 1
ATOM 831 C C . ILE A 1 105 ? -21.150 8.149 40.091 1.00 74.75 105 ILE A C 1
ATOM 833 O O . ILE A 1 105 ? -20.043 7.669 40.334 1.00 74.75 105 ILE A O 1
ATOM 837 N N . ARG A 1 106 ? -22.256 7.770 40.734 1.00 71.88 106 ARG A N 1
ATOM 838 C CA . ARG A 1 106 ? -22.309 6.657 41.689 1.00 71.88 106 ARG A CA 1
ATOM 839 C C . ARG A 1 106 ? -23.182 5.553 41.109 1.00 71.88 106 ARG A C 1
ATOM 841 O O . ARG A 1 106 ? -24.270 5.837 40.616 1.00 71.88 106 ARG A O 1
ATOM 848 N N . LEU A 1 107 ? -22.686 4.321 41.150 1.00 67.56 107 LEU A N 1
ATOM 849 C CA . LEU A 1 107 ? -23.488 3.139 40.848 1.00 67.56 107 LEU A CA 1
ATOM 850 C C . LEU A 1 107 ? -24.353 2.847 42.082 1.00 67.56 107 LEU A C 1
ATOM 852 O O . LEU A 1 107 ? -23.815 2.812 43.191 1.00 67.56 107 LEU A O 1
ATOM 856 N N . VAL A 1 108 ? -25.667 2.732 41.884 1.00 64.62 108 VAL A N 1
ATOM 857 C CA . VAL A 1 108 ? -26.651 2.340 42.910 1.00 64.62 108 VAL A CA 1
ATOM 858 C C . VAL A 1 108 ? -26.913 0.848 42.803 1.00 64.62 108 VAL A C 1
ATOM 860 O O . VAL A 1 108 ? -26.955 0.368 41.647 1.00 64.62 108 VAL A O 1
#

Sequence (108 aa):
VITSVDVTIFRPRTDVVDRRFLNQVFSTNSWFLTVNEMCGGTTHKRISRGALGRIKILLPDIKEQNKIADILSDMDEDIVELNCKLDKVRNIKQAMSQNLLTGKIRLV

pLDDT: mean 88.56, std 11.88, range [32.16, 98.19]

Secondary structure (DSSP, 8-state):
----TT-------TTT--HHHHHHHHTSHHHHHHHHHT-B-SSS-B--HHHHTT-------HHHHHHHHHHHHHHHHHHHHHHHHHHHHHHHHHHHHHHHHTTSS---